Protein AF-A0AAE0CPZ0-F1 (afdb_monomer_lite)

Sequence (158 aa):
MQSDDDIDTLRTLYGIPDDVKLRGAKEHERVDWEIPGWTCFYEYNFHQGFRFPVPLLTRRLLVLYQIAHGQLIPNSWRILISLTVLREKYGINFGLGSLLHNYYLKENVSEKGQFSPILRFNVTQLTTNLTTNDQRWKNTFFFAKGFLIDGPFGNEKY

Structure (mmCIF, N/CA/C/O backbone):
data_AF-A0AAE0CPZ0-F1
#
_entry.id   AF-A0AAE0CPZ0-F1
#
loop_
_atom_site.group_PDB
_atom_site.id
_atom_site.type_symbol
_atom_site.label_atom_id
_atom_site.label_alt_id
_atom_site.label_comp_id
_atom_site.label_asym_id
_atom_site.label_entity_id
_atom_site.label_seq_id
_atom_site.pdbx_PDB_ins_code
_atom_site.Cartn_x
_atom_site.Cartn_y
_atom_site.Cartn_z
_atom_site.occupancy
_atom_site.B_iso_or_equiv
_atom_site.auth_seq_id
_atom_site.auth_comp_id
_atom_site.auth_asym_id
_atom_site.auth_atom_id
_atom_site.pdbx_PDB_model_num
ATOM 1 N N . MET A 1 1 ? 19.611 -2.093 -10.312 1.00 56.09 1 MET A N 1
ATOM 2 C CA . MET A 1 1 ? 18.511 -2.003 -11.293 1.00 56.09 1 MET A CA 1
ATOM 3 C C . MET A 1 1 ? 17.944 -3.404 -11.436 1.00 56.09 1 MET A C 1
ATOM 5 O O . MET A 1 1 ? 18.756 -4.313 -11.543 1.00 56.09 1 MET A O 1
ATOM 9 N N . GLN A 1 2 ? 16.625 -3.591 -11.338 1.00 66.94 2 GLN A N 1
ATOM 10 C CA . GLN A 1 2 ? 16.016 -4.904 -11.600 1.00 66.94 2 GLN A CA 1
ATOM 11 C C . GLN A 1 2 ? 16.093 -5.201 -13.098 1.00 66.94 2 GLN A C 1
ATOM 13 O O . GLN A 1 2 ? 15.793 -4.321 -13.906 1.00 66.94 2 GLN A O 1
ATOM 18 N N . SER A 1 3 ? 16.537 -6.403 -13.440 1.00 71.81 3 SER A N 1
ATOM 19 C CA . SER A 1 3 ? 16.532 -6.948 -14.796 1.00 71.81 3 SER A CA 1
ATOM 20 C C . SER A 1 3 ? 15.124 -7.396 -15.210 1.00 71.81 3 SER A C 1
ATOM 22 O O . SER A 1 3 ? 14.229 -7.499 -14.370 1.00 71.81 3 SER A O 1
ATOM 24 N N . ASP A 1 4 ? 14.916 -7.666 -16.499 1.00 70.44 4 ASP A N 1
ATOM 25 C CA . ASP A 1 4 ? 13.638 -8.206 -16.984 1.00 70.44 4 ASP A CA 1
ATOM 26 C C . ASP A 1 4 ? 13.355 -9.601 -16.388 1.00 70.44 4 ASP A C 1
ATOM 28 O O . ASP A 1 4 ? 12.233 -9.865 -15.956 1.00 70.44 4 ASP A O 1
ATOM 32 N N . ASP A 1 5 ? 14.393 -10.430 -16.220 1.00 72.81 5 ASP A N 1
ATOM 33 C CA . ASP A 1 5 ? 14.309 -11.733 -15.539 1.00 72.81 5 ASP A CA 1
ATOM 34 C C . ASP A 1 5 ? 13.843 -11.595 -14.075 1.00 72.81 5 ASP A C 1
ATOM 36 O O . ASP A 1 5 ? 13.078 -12.424 -13.564 1.00 72.81 5 ASP A O 1
ATOM 40 N N . ASP A 1 6 ? 14.251 -10.516 -13.392 1.00 86.50 6 ASP A N 1
ATOM 41 C CA . ASP A 1 6 ? 13.786 -10.232 -12.031 1.00 86.50 6 ASP A CA 1
ATOM 42 C C . ASP A 1 6 ? 12.277 -9.947 -12.021 1.00 86.50 6 ASP A C 1
ATOM 44 O O . ASP A 1 6 ? 11.570 -10.400 -11.121 1.00 86.50 6 ASP A O 1
ATOM 48 N N . ILE A 1 7 ? 11.756 -9.235 -13.025 1.00 90.44 7 ILE A N 1
ATOM 49 C CA . ILE A 1 7 ? 10.336 -8.865 -13.109 1.00 90.44 7 ILE A CA 1
ATOM 50 C C . ILE A 1 7 ? 9.438 -10.073 -13.380 1.00 90.44 7 ILE A C 1
ATOM 52 O O . ILE A 1 7 ? 8.393 -10.209 -12.733 1.00 90.44 7 ILE A O 1
ATOM 56 N N . ASP A 1 8 ? 9.845 -10.976 -14.269 1.00 89.88 8 ASP A N 1
ATOM 57 C CA . ASP A 1 8 ? 9.105 -12.218 -14.522 1.00 89.88 8 ASP A CA 1
ATOM 58 C C . ASP A 1 8 ? 9.107 -13.139 -13.293 1.00 89.88 8 ASP A C 1
ATOM 60 O O . ASP A 1 8 ? 8.098 -13.781 -12.962 1.00 89.88 8 ASP A O 1
ATOM 64 N N . THR A 1 9 ? 10.206 -13.122 -12.535 1.00 93.00 9 THR A N 1
ATOM 65 C CA . THR A 1 9 ? 10.288 -13.796 -11.238 1.00 93.00 9 THR A CA 1
ATOM 66 C C . THR A 1 9 ? 9.298 -13.195 -10.235 1.00 93.00 9 THR A C 1
ATOM 68 O O . THR A 1 9 ? 8.548 -13.947 -9.607 1.00 93.00 9 THR A O 1
ATOM 71 N N . LEU A 1 10 ? 9.219 -11.860 -10.112 1.00 93.12 10 LEU A N 1
ATOM 72 C CA . LEU A 1 10 ? 8.242 -11.194 -9.233 1.00 93.12 10 LEU A CA 1
ATOM 73 C C . LEU A 1 10 ? 6.803 -11.563 -9.602 1.00 93.12 10 LEU A C 1
ATOM 75 O O . LEU A 1 10 ? 5.983 -11.840 -8.720 1.00 93.12 10 LEU A O 1
ATOM 79 N N . ARG A 1 11 ? 6.492 -11.572 -10.904 1.00 94.69 11 ARG A N 1
ATOM 80 C CA . ARG A 1 11 ? 5.167 -11.942 -11.407 1.00 94.69 11 ARG A CA 1
ATOM 81 C C . ARG A 1 11 ? 4.777 -13.333 -10.934 1.00 94.69 11 ARG A C 1
ATOM 83 O O . ARG A 1 11 ? 3.700 -13.497 -10.362 1.00 94.69 11 ARG A O 1
ATOM 90 N N . THR A 1 12 ? 5.658 -14.303 -11.151 1.00 95.38 12 THR A N 1
ATOM 91 C CA . THR A 1 12 ? 5.419 -15.703 -10.794 1.00 95.38 12 THR A CA 1
ATOM 92 C C . THR A 1 12 ? 5.300 -15.870 -9.281 1.00 95.38 12 THR A C 1
ATOM 94 O O . THR A 1 12 ? 4.344 -16.475 -8.798 1.00 95.38 12 THR A O 1
ATOM 97 N N . LEU A 1 13 ? 6.224 -15.277 -8.519 1.00 95.81 13 LEU A N 1
ATOM 98 C CA . LEU A 1 13 ? 6.285 -15.400 -7.063 1.00 95.81 13 LEU A CA 1
ATOM 99 C C . LEU A 1 13 ? 5.027 -14.861 -6.368 1.00 95.81 13 LEU A C 1
ATOM 101 O O . LEU A 1 13 ? 4.558 -15.438 -5.384 1.00 95.81 13 LEU A O 1
ATOM 105 N N . TYR A 1 14 ? 4.465 -13.763 -6.875 1.00 96.00 14 TYR A N 1
ATOM 106 C CA . TYR A 1 14 ? 3.301 -13.118 -6.269 1.00 96.00 14 TYR A CA 1
ATOM 107 C C . TYR A 1 14 ? 1.989 -13.356 -7.011 1.00 96.00 14 TYR A C 1
ATOM 109 O O . TYR A 1 14 ? 0.965 -12.830 -6.579 1.00 96.00 14 TYR A O 1
ATOM 117 N N . GLY A 1 15 ? 1.987 -14.149 -8.084 1.00 95.62 15 GLY A N 1
ATOM 118 C CA . GLY A 1 15 ? 0.792 -14.406 -8.887 1.00 95.62 15 GLY A CA 1
ATOM 119 C C . GLY A 1 15 ? 0.203 -13.127 -9.483 1.00 95.62 15 GLY A C 1
ATOM 120 O O . GLY A 1 15 ? -1.003 -12.904 -9.396 1.00 95.62 15 GLY A O 1
ATOM 121 N N . ILE A 1 16 ? 1.053 -12.246 -10.021 1.00 95.81 16 ILE A N 1
ATOM 122 C CA . ILE A 1 16 ? 0.596 -10.996 -10.638 1.00 95.81 16 ILE A CA 1
ATOM 123 C C . ILE A 1 16 ? -0.089 -11.321 -11.981 1.00 95.81 16 ILE A C 1
ATOM 125 O O . ILE A 1 16 ? 0.547 -11.936 -12.838 1.00 95.81 16 ILE A O 1
ATOM 129 N N . PRO A 1 17 ? -1.348 -10.894 -12.202 1.00 94.81 17 PRO A N 1
ATOM 130 C CA . PRO A 1 17 ? -2.075 -11.159 -13.447 1.00 94.81 17 PRO A CA 1
ATOM 131 C C . PRO A 1 17 ? -1.402 -10.577 -14.697 1.00 94.81 17 PRO A C 1
ATOM 133 O O . PRO A 1 17 ? -0.859 -9.471 -14.649 1.00 94.81 17 PRO A O 1
ATOM 136 N N . ASP A 1 18 ? -1.446 -11.295 -15.823 1.00 93.50 18 ASP A N 1
ATOM 137 C CA . ASP A 1 18 ? -0.759 -10.931 -17.081 1.00 93.50 18 ASP A CA 1
ATOM 138 C C . ASP A 1 18 ? -1.207 -9.590 -17.679 1.00 93.50 18 ASP A C 1
ATOM 140 O O . ASP A 1 18 ? -0.437 -8.918 -18.366 1.00 93.50 18 ASP A O 1
ATOM 144 N N . ASP A 1 19 ? -2.431 -9.157 -17.379 1.00 93.06 19 ASP A N 1
ATOM 145 C CA . ASP A 1 19 ? -2.970 -7.861 -17.793 1.00 93.06 19 ASP A CA 1
ATOM 146 C C . ASP A 1 19 ? -2.372 -6.673 -17.012 1.00 93.06 19 ASP A C 1
ATOM 148 O O . ASP A 1 19 ? -2.470 -5.522 -17.453 1.00 93.06 19 ASP A O 1
ATOM 152 N N . VAL A 1 20 ? -1.700 -6.933 -15.885 1.00 94.62 20 VAL A N 1
ATOM 153 C CA . VAL A 1 20 ? -0.908 -5.943 -15.152 1.00 94.62 20 VAL A CA 1
ATOM 154 C C . VAL A 1 20 ? 0.477 -5.848 -15.774 1.00 94.62 20 VAL A C 1
ATOM 156 O O . VAL A 1 20 ? 1.270 -6.782 -15.704 1.00 94.62 20 VAL A O 1
ATOM 159 N N . LYS A 1 21 ? 0.818 -4.692 -16.340 1.00 94.38 21 LYS A N 1
ATOM 160 C CA . LYS A 1 21 ? 2.158 -4.428 -16.880 1.00 94.38 21 LYS A CA 1
ATOM 161 C C . LYS A 1 21 ? 3.123 -4.128 -15.743 1.00 94.38 21 LYS A C 1
ATOM 163 O O . LYS A 1 21 ? 2.785 -3.338 -14.865 1.00 94.38 21 LYS A O 1
ATOM 168 N N . LEU A 1 22 ? 4.321 -4.704 -15.796 1.00 94.19 22 LEU A N 1
ATOM 169 C CA . LEU A 1 22 ? 5.378 -4.524 -14.802 1.00 94.19 22 LEU A CA 1
ATOM 170 C C . LEU A 1 22 ? 6.648 -3.985 -15.458 1.00 94.19 22 LEU A C 1
ATOM 172 O O . LEU A 1 22 ? 6.895 -4.244 -16.634 1.00 94.19 22 LEU A O 1
ATOM 176 N N . ARG A 1 23 ? 7.450 -3.248 -14.691 1.00 92.06 23 ARG A N 1
ATOM 177 C CA . ARG A 1 23 ? 8.833 -2.917 -15.050 1.00 92.06 23 ARG A CA 1
ATOM 178 C C . ARG A 1 23 ? 9.676 -2.638 -13.812 1.00 92.06 23 ARG A C 1
ATOM 180 O O . ARG A 1 23 ? 9.164 -2.144 -12.802 1.00 92.06 23 ARG A O 1
ATOM 187 N N . GLY A 1 24 ? 10.980 -2.861 -13.937 1.00 90.56 24 GLY A N 1
ATOM 188 C CA . GLY A 1 24 ? 11.957 -2.461 -12.932 1.00 90.56 24 GLY A CA 1
ATOM 189 C C . GLY A 1 24 ? 12.069 -0.943 -12.792 1.00 90.56 24 GLY A C 1
ATOM 190 O O . GLY A 1 24 ? 11.755 -0.168 -13.707 1.00 90.56 24 GLY A O 1
ATOM 191 N N . ALA A 1 25 ? 12.531 -0.522 -11.618 1.00 87.31 25 ALA A N 1
ATOM 192 C CA . ALA A 1 25 ? 12.919 0.856 -11.369 1.00 87.31 25 ALA A CA 1
ATOM 193 C C . ALA A 1 25 ? 14.247 1.201 -12.050 1.00 87.31 25 ALA A C 1
ATOM 195 O O . ALA A 1 25 ? 15.208 0.426 -12.000 1.00 87.31 25 ALA A O 1
ATOM 196 N N . LYS A 1 26 ? 14.311 2.396 -12.639 1.00 86.94 26 LYS A N 1
ATOM 197 C CA . LYS A 1 26 ? 15.552 2.991 -13.149 1.00 86.94 26 LYS A CA 1
ATOM 198 C C . LYS A 1 26 ? 16.340 3.627 -12.003 1.00 86.94 26 LYS A C 1
ATOM 200 O O . LYS A 1 26 ? 15.774 3.988 -10.979 1.00 86.94 26 LYS A O 1
ATOM 205 N N . GLU A 1 27 ? 17.644 3.815 -12.200 1.00 80.81 27 GLU A N 1
ATOM 206 C CA . GLU A 1 27 ? 18.595 4.243 -11.157 1.00 80.81 27 GLU A CA 1
ATOM 207 C C . GLU A 1 27 ? 18.205 5.527 -10.395 1.00 80.81 27 GLU A C 1
ATOM 209 O O . GLU A 1 27 ? 18.497 5.650 -9.210 1.00 80.81 27 GLU A O 1
ATOM 214 N N . HIS A 1 28 ? 17.515 6.467 -11.043 1.00 83.69 28 HIS A N 1
ATOM 215 C CA . HIS A 1 28 ? 17.124 7.757 -10.459 1.00 83.69 28 HIS A CA 1
ATOM 216 C C . HIS A 1 28 ? 15.648 7.831 -10.035 1.00 83.69 28 HIS A C 1
ATOM 218 O O . HIS A 1 28 ? 15.230 8.840 -9.466 1.00 83.69 28 HIS A O 1
ATOM 224 N N . GLU A 1 29 ? 14.848 6.806 -10.334 1.00 88.19 29 GLU A N 1
ATOM 225 C CA . GLU A 1 29 ? 13.424 6.796 -9.999 1.00 88.19 29 GLU A CA 1
ATOM 226 C C . GLU A 1 29 ? 13.230 6.531 -8.502 1.00 88.19 29 GLU A C 1
ATOM 228 O O . GLU A 1 29 ? 13.978 5.775 -7.880 1.00 88.19 29 GLU A O 1
ATOM 233 N N . ARG A 1 30 ? 12.206 7.155 -7.913 1.00 81.81 30 ARG A N 1
ATOM 234 C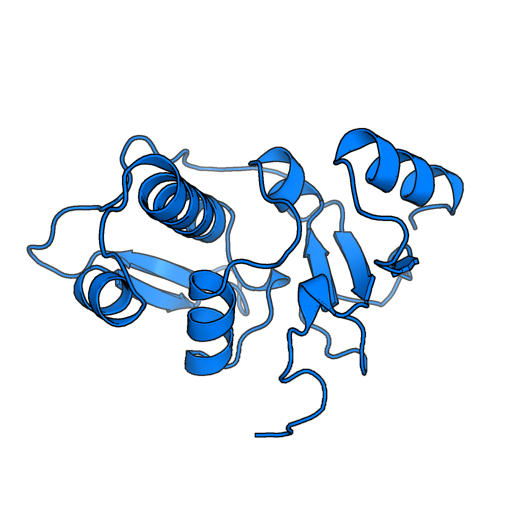 CA . ARG A 1 30 ? 11.858 7.002 -6.496 1.00 81.81 30 ARG A CA 1
ATOM 235 C C . ARG A 1 30 ? 10.451 6.450 -6.334 1.00 81.81 30 ARG A C 1
ATOM 237 O O . ARG A 1 30 ? 9.633 6.525 -7.246 1.00 81.81 30 ARG A O 1
ATOM 244 N N . VAL A 1 31 ? 10.165 5.900 -5.156 1.00 82.19 31 VAL A N 1
ATOM 245 C CA . VAL A 1 31 ? 8.870 5.265 -4.875 1.00 82.19 31 VAL A CA 1
ATOM 246 C C . VAL A 1 31 ? 7.703 6.259 -4.814 1.00 82.19 31 VAL A C 1
ATOM 248 O O . VAL A 1 31 ? 6.550 5.884 -5.006 1.00 82.19 31 VAL A O 1
ATOM 251 N N . ASP A 1 32 ? 8.003 7.511 -4.484 1.00 79.69 32 ASP A N 1
ATOM 252 C CA . ASP A 1 32 ? 7.057 8.608 -4.301 1.00 79.69 32 ASP A CA 1
ATOM 253 C C . ASP A 1 32 ? 6.941 9.490 -5.551 1.00 79.69 32 ASP A C 1
ATOM 255 O O . ASP A 1 32 ? 6.192 10.463 -5.551 1.00 79.69 32 ASP A O 1
ATOM 259 N N . TRP A 1 33 ? 7.663 9.155 -6.625 1.00 83.44 33 TRP A N 1
ATOM 260 C CA . TRP A 1 33 ? 7.555 9.867 -7.889 1.00 83.44 33 TRP A CA 1
ATOM 261 C C . TRP A 1 33 ? 6.267 9.522 -8.621 1.00 83.44 33 TRP A C 1
ATOM 263 O O . TRP A 1 33 ? 5.951 8.357 -8.870 1.00 83.44 33 TRP A O 1
ATOM 273 N N . GLU A 1 34 ? 5.572 10.570 -9.045 1.00 81.38 34 GLU A N 1
ATOM 274 C CA . GLU A 1 34 ? 4.472 10.457 -9.984 1.00 81.38 34 GLU A CA 1
ATOM 275 C C . GLU A 1 34 ? 5.032 10.184 -11.382 1.00 81.38 34 GLU A C 1
ATOM 277 O O . GLU A 1 34 ? 5.660 11.037 -12.011 1.00 81.38 34 GLU A O 1
ATOM 282 N N . ILE A 1 35 ? 4.805 8.970 -11.875 1.00 86.38 35 ILE A N 1
ATOM 283 C CA . ILE A 1 35 ? 5.081 8.614 -13.262 1.00 86.38 35 ILE A CA 1
ATOM 284 C C . ILE A 1 35 ? 3.729 8.402 -13.941 1.00 86.38 35 ILE A C 1
ATOM 286 O O . ILE A 1 35 ? 3.000 7.494 -13.541 1.00 86.38 35 ILE A O 1
ATOM 290 N N . PRO A 1 36 ? 3.372 9.190 -14.971 1.00 84.12 36 PRO A N 1
ATOM 291 C CA . PRO A 1 36 ? 2.055 9.107 -15.592 1.00 84.12 36 PRO A CA 1
ATOM 292 C C . PRO A 1 36 ? 1.664 7.678 -15.993 1.00 84.12 36 PRO A C 1
ATOM 294 O O . PRO A 1 36 ? 2.306 7.032 -16.827 1.00 84.12 36 PRO A O 1
ATOM 297 N N . GLY A 1 37 ? 0.587 7.186 -15.376 1.00 86.44 37 GLY A N 1
ATOM 298 C CA . GLY A 1 37 ? 0.038 5.851 -15.602 1.00 86.44 37 GLY A CA 1
ATOM 299 C C . GLY A 1 37 ? 0.869 4.695 -15.044 1.00 86.44 37 GLY A C 1
ATOM 300 O O . GLY A 1 37 ? 0.599 3.560 -15.418 1.00 86.44 37 GLY A O 1
ATOM 301 N N . TRP A 1 38 ? 1.875 4.947 -14.207 1.00 90.94 38 TRP A N 1
ATOM 302 C CA . TRP A 1 38 ? 2.641 3.919 -13.509 1.00 90.94 38 TRP A CA 1
ATOM 303 C C . TRP A 1 38 ? 2.587 4.168 -12.008 1.00 90.94 38 TRP A C 1
ATOM 305 O O . TRP A 1 38 ? 2.967 5.230 -11.526 1.00 90.94 38 TRP A O 1
ATOM 315 N N . THR A 1 39 ? 2.181 3.150 -11.260 1.00 91.38 39 THR A N 1
ATOM 316 C CA . THR A 1 39 ? 2.196 3.188 -9.801 1.00 91.38 39 THR A CA 1
ATOM 317 C C . THR A 1 39 ? 3.384 2.393 -9.284 1.00 91.38 39 THR A C 1
ATOM 319 O O . THR A 1 39 ? 3.620 1.265 -9.719 1.00 91.38 39 THR A O 1
ATOM 322 N N . CYS A 1 40 ? 4.126 2.970 -8.344 1.00 92.00 40 CYS A N 1
ATOM 323 C CA . CYS A 1 40 ? 5.255 2.305 -7.713 1.00 92.00 40 CYS A CA 1
ATOM 324 C C . CYS A 1 40 ? 4.827 1.498 -6.482 1.00 92.00 40 CYS A C 1
ATOM 326 O O . CYS A 1 40 ? 4.050 1.978 -5.651 1.00 92.00 40 CYS A O 1
ATOM 328 N N . PHE A 1 41 ? 5.372 0.290 -6.340 1.00 92.88 41 PHE A N 1
ATOM 329 C CA . PHE A 1 41 ? 5.156 -0.575 -5.187 1.00 92.88 41 PHE A CA 1
ATOM 330 C C . PHE A 1 41 ? 6.483 -1.111 -4.663 1.00 92.88 41 PHE A C 1
ATOM 332 O O . PHE A 1 41 ? 7.330 -1.563 -5.432 1.00 92.88 41 PHE A O 1
ATOM 339 N N . TYR A 1 42 ? 6.630 -1.139 -3.339 1.00 93.50 42 TYR A N 1
ATOM 340 C CA . TYR A 1 42 ? 7.668 -1.952 -2.721 1.00 93.50 42 TYR A CA 1
ATOM 341 C C . TYR A 1 42 ? 7.325 -3.428 -2.876 1.00 93.50 42 TYR A C 1
ATOM 343 O O . TYR A 1 42 ? 6.198 -3.845 -2.594 1.00 93.50 42 TYR A O 1
ATOM 351 N N . GLU A 1 43 ? 8.323 -4.229 -3.240 1.00 94.19 43 GLU A N 1
ATOM 352 C CA . GLU A 1 43 ? 8.195 -5.688 -3.278 1.00 94.19 43 GLU A CA 1
ATOM 353 C C . GLU A 1 43 ? 7.774 -6.238 -1.905 1.00 94.19 43 GLU A C 1
ATOM 355 O O . GLU A 1 43 ? 6.966 -7.159 -1.799 1.00 94.19 43 GLU A O 1
ATOM 360 N N . TYR A 1 44 ? 8.247 -5.590 -0.836 1.00 93.69 44 TYR A N 1
ATOM 361 C CA . TYR A 1 44 ? 7.927 -5.943 0.542 1.00 93.69 44 TYR A CA 1
ATOM 362 C C . TYR A 1 44 ? 6.420 -5.994 0.828 1.00 93.69 44 TYR A C 1
ATOM 364 O O . TYR A 1 44 ? 5.972 -6.851 1.585 1.00 93.69 44 TYR A O 1
ATOM 372 N N . ASN A 1 45 ? 5.611 -5.155 0.178 1.00 93.19 45 ASN A N 1
ATOM 373 C CA . ASN A 1 45 ? 4.159 -5.183 0.362 1.00 93.19 45 ASN A CA 1
ATOM 374 C C . ASN A 1 45 ? 3.576 -6.542 -0.070 1.00 93.19 45 ASN A C 1
ATOM 376 O O . ASN A 1 45 ? 2.680 -7.080 0.583 1.00 93.19 45 ASN A O 1
ATOM 380 N N . PHE A 1 46 ? 4.113 -7.136 -1.139 1.00 94.19 46 PHE A N 1
ATOM 381 C CA . PHE A 1 46 ? 3.697 -8.446 -1.636 1.00 94.19 46 PHE A CA 1
ATOM 382 C C . PHE A 1 46 ? 4.198 -9.581 -0.740 1.00 94.19 46 PHE A C 1
ATOM 384 O O . PHE A 1 46 ? 3.445 -10.527 -0.490 1.00 94.19 46 PHE A O 1
ATOM 391 N N . HIS A 1 47 ? 5.398 -9.458 -0.163 1.00 92.00 47 HIS A N 1
ATOM 392 C CA . HIS A 1 47 ? 5.856 -10.353 0.913 1.00 92.00 47 HIS A CA 1
ATOM 393 C C . HIS A 1 47 ? 4.901 -10.346 2.114 1.00 92.00 47 HIS A C 1
ATOM 395 O O . HIS A 1 47 ? 4.653 -11.385 2.718 1.00 92.00 47 HIS A O 1
ATOM 401 N N . GLN A 1 48 ? 4.299 -9.196 2.430 1.00 90.00 48 GLN A N 1
ATOM 402 C CA . GLN A 1 48 ? 3.293 -9.065 3.493 1.00 90.00 48 GLN A CA 1
ATOM 403 C C . GLN A 1 48 ? 1.901 -9.601 3.115 1.00 90.00 48 GLN A C 1
ATOM 405 O O . GLN A 1 48 ? 0.978 -9.533 3.927 1.00 90.00 48 GLN A O 1
ATOM 410 N N . GLY A 1 49 ? 1.732 -10.128 1.900 1.00 91.69 49 GLY A N 1
ATOM 411 C CA . GLY A 1 49 ? 0.476 -10.708 1.428 1.00 91.69 49 GLY A CA 1
ATOM 412 C C . GLY A 1 49 ? -0.394 -9.769 0.593 1.00 91.69 49 GLY A C 1
ATOM 413 O O . GLY A 1 49 ? -1.507 -10.150 0.240 1.00 91.69 49 GLY A O 1
ATOM 414 N N . PHE A 1 50 ? 0.081 -8.571 0.228 1.00 94.06 50 PHE A N 1
ATOM 415 C CA . PHE A 1 50 ? -0.622 -7.741 -0.754 1.00 94.06 50 PHE A CA 1
ATOM 416 C C . PHE A 1 50 ? -0.705 -8.469 -2.098 1.00 94.06 50 PHE A C 1
ATOM 418 O O . PHE A 1 50 ? 0.291 -9.011 -2.580 1.00 94.06 50 PHE A O 1
ATOM 425 N N . ARG A 1 51 ? -1.877 -8.453 -2.727 1.00 93.81 51 ARG A N 1
ATOM 426 C CA . ARG A 1 51 ? -2.108 -8.964 -4.080 1.00 93.81 51 ARG A CA 1
ATOM 427 C C . ARG A 1 51 ? -3.011 -7.989 -4.824 1.00 93.81 51 ARG A C 1
ATOM 429 O O . ARG A 1 51 ? -3.771 -7.256 -4.195 1.00 93.81 51 ARG A O 1
ATOM 436 N N . PHE A 1 52 ? -2.913 -7.969 -6.151 1.00 93.56 52 PHE A N 1
ATOM 437 C CA . PHE A 1 52 ? -3.833 -7.188 -6.974 1.00 93.56 52 PHE A CA 1
ATOM 438 C C . PHE A 1 52 ? -5.228 -7.836 -7.004 1.00 93.56 52 PHE A C 1
ATOM 440 O O . PHE A 1 52 ? -5.313 -9.064 -6.967 1.00 93.56 52 PHE A O 1
ATOM 447 N N . PRO A 1 53 ? -6.313 -7.041 -7.109 1.00 93.25 53 PRO A N 1
ATOM 448 C CA . PRO A 1 53 ? -6.338 -5.580 -7.250 1.00 93.25 53 PRO A CA 1
ATOM 449 C C . PRO A 1 53 ? -5.988 -4.815 -5.968 1.00 93.25 53 PRO A C 1
ATOM 451 O O . PRO A 1 53 ? -6.136 -5.329 -4.866 1.00 93.25 53 PRO A O 1
ATOM 454 N N . VAL A 1 54 ? -5.569 -3.549 -6.105 1.00 92.06 54 VAL A N 1
ATOM 455 C CA . VAL A 1 54 ? -5.370 -2.674 -4.936 1.00 92.06 54 VAL A CA 1
ATOM 456 C C . VAL A 1 54 ? -6.700 -2.558 -4.173 1.00 92.06 54 VAL A C 1
ATOM 458 O O . VAL A 1 54 ? -7.692 -2.115 -4.767 1.00 92.06 54 VAL A O 1
ATOM 461 N N . PRO A 1 55 ? -6.749 -2.896 -2.868 1.00 89.75 55 PRO A N 1
ATOM 462 C CA . PRO A 1 55 ? -7.982 -2.845 -2.100 1.00 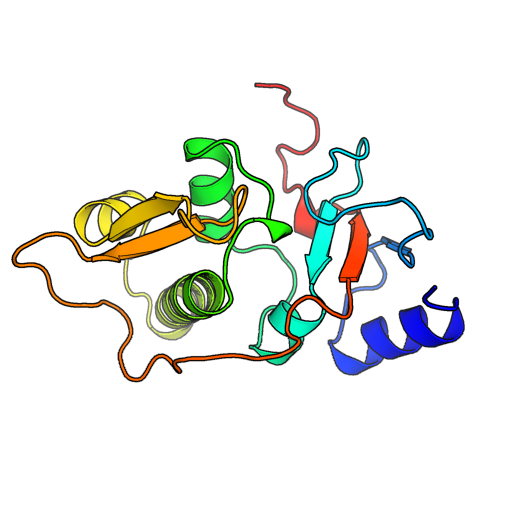89.75 55 PRO A CA 1
ATOM 463 C C . PRO A 1 55 ? -8.633 -1.464 -2.122 1.00 89.75 55 PRO A C 1
ATOM 465 O O . PRO A 1 55 ? -7.969 -0.436 -1.963 1.00 89.75 55 PRO A O 1
ATOM 468 N N . LEU A 1 56 ? -9.963 -1.430 -2.246 1.00 88.12 56 LEU A N 1
ATOM 469 C CA . LEU A 1 56 ? -10.726 -0.177 -2.290 1.00 88.12 56 LEU A CA 1
ATOM 470 C C . LEU A 1 56 ? -10.480 0.701 -1.052 1.00 88.12 56 LEU A C 1
ATOM 472 O O . LEU A 1 56 ? -10.430 1.925 -1.165 1.00 88.12 56 LEU A O 1
ATOM 476 N N . LEU A 1 57 ? -10.319 0.084 0.124 1.00 90.69 57 LEU A N 1
ATOM 477 C CA . LEU A 1 57 ? -10.004 0.796 1.363 1.00 90.69 57 LEU A CA 1
ATOM 478 C C . LEU A 1 57 ? -8.660 1.531 1.259 1.00 90.69 57 LEU A C 1
ATOM 480 O O . LEU A 1 57 ? -8.592 2.714 1.588 1.00 90.69 57 LEU A O 1
ATOM 484 N N . THR A 1 58 ? -7.629 0.852 0.749 1.00 92.44 58 THR A N 1
ATOM 485 C CA . THR A 1 58 ? -6.297 1.421 0.511 1.00 92.44 58 THR A CA 1
ATOM 486 C C . THR A 1 58 ? -6.369 2.590 -0.461 1.00 92.44 58 THR A C 1
ATOM 488 O O . THR A 1 58 ? -5.910 3.676 -0.128 1.00 92.44 58 THR A O 1
ATOM 491 N N . ARG A 1 59 ? -7.021 2.416 -1.620 1.00 91.00 59 ARG A N 1
ATOM 492 C CA . ARG A 1 59 ? -7.164 3.495 -2.614 1.00 91.00 59 ARG A CA 1
ATOM 493 C C . ARG A 1 59 ? -7.818 4.741 -2.026 1.00 91.00 59 ARG A C 1
ATOM 495 O O . ARG A 1 59 ? -7.305 5.841 -2.185 1.00 91.00 59 ARG A O 1
ATOM 502 N N . ARG A 1 60 ? -8.935 4.568 -1.313 1.00 92.19 60 ARG A N 1
ATOM 503 C CA . ARG A 1 60 ? -9.662 5.683 -0.691 1.00 92.19 60 ARG A CA 1
ATOM 504 C C . ARG A 1 60 ? -8.818 6.415 0.350 1.00 92.19 60 ARG A C 1
ATOM 506 O O . ARG A 1 60 ? -8.906 7.634 0.438 1.00 92.19 60 ARG A O 1
ATOM 513 N N . LEU A 1 61 ? -8.012 5.685 1.122 1.00 93.94 61 LEU A N 1
ATOM 514 C CA . LEU A 1 61 ? -7.085 6.290 2.074 1.00 93.94 61 LEU A CA 1
ATOM 515 C C . LEU A 1 61 ? -6.010 7.119 1.356 1.00 93.94 61 LEU A C 1
ATOM 517 O O . LEU A 1 61 ? -5.775 8.259 1.740 1.00 93.94 61 LEU A O 1
ATOM 521 N N . LEU A 1 62 ? -5.385 6.562 0.317 1.00 92.88 62 LEU A N 1
ATOM 522 C CA . LEU A 1 62 ? -4.325 7.234 -0.440 1.00 92.88 62 LEU A CA 1
ATOM 523 C C . LEU A 1 62 ? -4.828 8.514 -1.118 1.00 92.88 62 LEU A C 1
ATOM 525 O O . LEU A 1 62 ? -4.181 9.547 -0.990 1.00 92.88 62 LEU A O 1
ATOM 529 N N . VAL A 1 63 ? -6.009 8.467 -1.749 1.00 92.31 63 VAL A N 1
ATOM 530 C CA . VAL A 1 63 ? -6.668 9.644 -2.347 1.00 92.31 63 VAL A CA 1
ATOM 531 C C . VAL A 1 63 ? -6.969 10.704 -1.291 1.00 92.31 63 VAL A C 1
ATOM 533 O O . VAL A 1 63 ? -6.670 11.875 -1.494 1.00 92.31 63 VAL A O 1
ATOM 536 N N . LEU A 1 64 ? -7.531 10.308 -0.143 1.00 94.00 64 LEU A N 1
ATOM 537 C CA . LEU A 1 64 ? -7.872 11.253 0.922 1.00 94.00 64 LEU A CA 1
ATOM 538 C C . LEU A 1 64 ? -6.645 12.020 1.429 1.00 94.00 64 LEU A C 1
ATOM 540 O O . LEU A 1 64 ? -6.736 13.216 1.692 1.00 94.00 64 LEU A O 1
ATOM 544 N N . TYR A 1 65 ? -5.522 11.323 1.601 1.00 92.62 65 TYR A N 1
ATOM 545 C CA . TYR A 1 65 ? -4.286 11.914 2.109 1.00 92.62 65 TYR A CA 1
ATOM 546 C C . TYR A 1 65 ? -3.374 12.471 1.010 1.00 92.62 65 TYR A C 1
ATOM 548 O O . TYR A 1 65 ? -2.372 13.093 1.346 1.00 92.62 65 TYR A O 1
ATOM 556 N N . GLN A 1 66 ? -3.722 12.280 -0.266 1.00 91.88 66 GLN A N 1
ATOM 557 C CA . GLN A 1 66 ? -2.922 12.666 -1.431 1.00 91.88 66 GLN A CA 1
ATOM 558 C C . GLN A 1 66 ? -1.480 12.144 -1.359 1.00 91.88 66 GLN A C 1
ATOM 560 O O . GLN A 1 66 ? -0.516 12.886 -1.535 1.00 91.88 66 GLN A O 1
ATOM 565 N N . ILE A 1 67 ? -1.338 10.849 -1.064 1.00 92.75 67 ILE A N 1
ATOM 566 C CA . ILE A 1 67 ? -0.039 10.176 -0.938 1.00 92.75 67 ILE A CA 1
ATOM 567 C C . ILE A 1 67 ? 0.070 8.974 -1.876 1.00 92.75 67 ILE A C 1
ATOM 569 O O . ILE A 1 67 ? -0.918 8.314 -2.200 1.00 92.75 67 ILE A O 1
ATOM 573 N N . ALA A 1 68 ? 1.298 8.647 -2.266 1.00 91.44 68 ALA A N 1
ATOM 574 C CA . ALA A 1 68 ? 1.606 7.459 -3.048 1.00 91.44 68 ALA A CA 1
ATOM 575 C C . ALA A 1 68 ? 1.642 6.185 -2.183 1.00 91.44 68 ALA A C 1
ATOM 577 O O . ALA A 1 68 ? 1.901 6.209 -0.980 1.00 91.44 68 ALA A O 1
ATOM 578 N N . HIS A 1 69 ? 1.460 5.030 -2.824 1.00 92.25 69 HIS A N 1
ATOM 579 C CA . HIS A 1 69 ? 1.551 3.709 -2.191 1.00 92.25 69 HIS A CA 1
ATOM 580 C C . HIS A 1 69 ? 2.884 3.497 -1.449 1.00 92.25 69 HIS A C 1
ATOM 582 O O . HIS A 1 69 ? 2.902 2.964 -0.339 1.00 92.25 69 HIS A O 1
ATOM 588 N N . GLY A 1 70 ? 3.992 3.956 -2.040 1.00 91.12 70 GLY A N 1
ATOM 589 C CA . GLY A 1 70 ? 5.334 3.889 -1.456 1.00 91.12 70 GLY A CA 1
ATOM 590 C C . GLY A 1 70 ? 5.563 4.796 -0.247 1.00 91.12 70 GLY A C 1
ATOM 591 O O . GLY A 1 70 ? 6.576 4.672 0.434 1.00 91.12 70 GLY A O 1
ATOM 592 N N . GLN A 1 71 ? 4.632 5.698 0.049 1.00 93.44 71 GLN A N 1
ATOM 593 C CA . GLN A 1 71 ? 4.710 6.560 1.224 1.00 93.44 71 GLN A CA 1
ATOM 594 C C . GLN A 1 71 ? 4.095 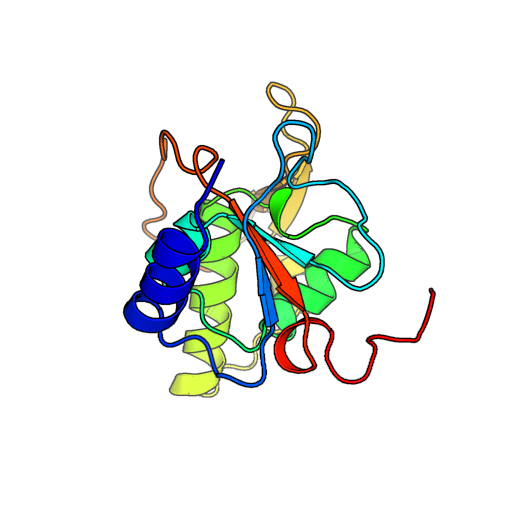5.901 2.466 1.00 93.44 71 GLN A C 1
ATOM 596 O O . GLN A 1 71 ? 4.277 6.391 3.576 1.00 93.44 71 GLN A O 1
ATOM 601 N N . LEU A 1 72 ? 3.393 4.775 2.322 1.00 93.88 72 LEU A N 1
ATOM 602 C CA . LEU A 1 72 ? 2.892 3.997 3.451 1.00 93.88 72 LEU A CA 1
ATOM 603 C C . LEU A 1 72 ? 3.973 3.065 4.008 1.00 93.88 72 LEU A C 1
ATOM 605 O O . LEU A 1 72 ? 4.593 2.304 3.266 1.00 93.88 72 LEU A O 1
ATOM 609 N N . ILE A 1 73 ? 4.143 3.070 5.332 1.00 92.31 73 ILE A N 1
ATOM 610 C CA . ILE A 1 73 ? 5.047 2.137 6.017 1.00 92.31 73 ILE A CA 1
ATOM 611 C C . ILE A 1 73 ? 4.480 0.700 6.060 1.00 92.31 73 ILE A C 1
ATOM 613 O O . ILE A 1 73 ? 3.263 0.512 5.954 1.00 92.31 73 ILE A O 1
ATOM 617 N N . PRO A 1 74 ? 5.313 -0.325 6.320 1.00 92.25 74 PRO A N 1
ATOM 618 C CA . PRO A 1 74 ? 4.885 -1.722 6.416 1.00 92.25 74 PRO A CA 1
ATOM 619 C C . PRO A 1 74 ? 3.669 -1.989 7.313 1.00 92.25 74 PRO A C 1
ATOM 621 O O . PRO A 1 74 ? 2.798 -2.786 6.963 1.00 92.25 74 PRO A O 1
ATOM 624 N N . ASN A 1 75 ? 3.563 -1.320 8.464 1.00 90.94 75 ASN A N 1
ATOM 625 C CA . ASN A 1 75 ? 2.421 -1.513 9.363 1.00 90.94 75 ASN A CA 1
ATOM 626 C C . ASN A 1 75 ? 1.113 -0.944 8.808 1.00 90.94 75 ASN A C 1
ATOM 628 O O . ASN A 1 75 ? 0.052 -1.508 9.073 1.00 90.94 75 ASN A O 1
ATOM 632 N N . SER A 1 76 ? 1.177 0.107 7.988 1.00 92.31 76 SER A N 1
ATOM 633 C CA . SER A 1 76 ? 0.015 0.617 7.258 1.00 92.31 76 SER A CA 1
ATOM 634 C C . SER A 1 76 ? -0.557 -0.464 6.345 1.00 92.31 76 SER A C 1
ATOM 636 O O . SER A 1 76 ? -1.759 -0.720 6.360 1.00 92.31 76 SER A O 1
ATOM 638 N N . TRP A 1 77 ? 0.316 -1.150 5.605 1.00 93.00 77 TRP A N 1
ATOM 639 C CA . TRP A 1 77 ? -0.070 -2.238 4.713 1.00 93.00 77 TRP A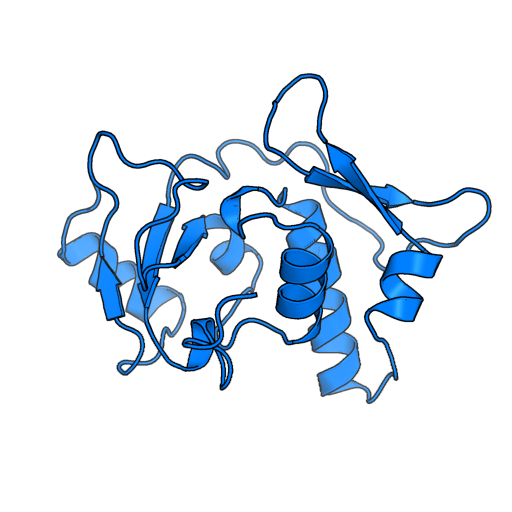 CA 1
ATOM 640 C C . TRP A 1 77 ? -0.663 -3.423 5.463 1.00 93.00 77 TRP A C 1
ATOM 642 O O . TRP A 1 77 ? -1.731 -3.892 5.081 1.00 93.00 77 TRP A O 1
ATOM 652 N N . ARG A 1 78 ? -0.055 -3.852 6.576 1.00 91.81 78 ARG A N 1
ATOM 653 C CA . ARG A 1 78 ? -0.611 -4.934 7.410 1.00 91.81 78 ARG A CA 1
ATOM 654 C C . ARG A 1 78 ? -2.029 -4.633 7.880 1.00 91.81 78 ARG A C 1
ATOM 656 O O . ARG A 1 78 ? -2.889 -5.502 7.766 1.00 91.81 78 ARG A O 1
ATOM 663 N N . ILE A 1 79 ? -2.286 -3.417 8.366 1.00 92.06 79 ILE A N 1
ATOM 664 C CA . ILE A 1 79 ? -3.628 -2.994 8.792 1.00 92.06 79 ILE A CA 1
ATOM 665 C C . ILE A 1 79 ? -4.598 -3.047 7.605 1.00 92.06 79 ILE A C 1
ATOM 667 O O . ILE A 1 79 ? -5.649 -3.677 7.690 1.00 92.06 79 ILE A O 1
ATOM 671 N N . LEU A 1 80 ? -4.237 -2.435 6.475 1.00 93.44 80 LEU A N 1
ATOM 672 C CA . LEU A 1 80 ? -5.101 -2.357 5.295 1.00 93.44 80 LEU A CA 1
ATOM 673 C C . LEU A 1 80 ? -5.418 -3.731 4.688 1.00 93.44 80 LEU A C 1
ATOM 675 O O . LEU A 1 80 ? -6.576 -4.004 4.363 1.00 93.44 80 LEU A O 1
ATOM 679 N N . ILE A 1 81 ? -4.414 -4.603 4.569 1.00 92.19 81 ILE A N 1
ATOM 680 C CA . ILE A 1 81 ? -4.570 -5.979 4.081 1.00 92.19 81 ILE A CA 1
ATOM 681 C C . ILE A 1 81 ? -5.448 -6.769 5.052 1.00 92.19 81 ILE A C 1
ATOM 683 O O . ILE A 1 81 ? -6.432 -7.368 4.626 1.00 92.19 81 ILE A O 1
ATOM 687 N N . SER A 1 82 ? -5.160 -6.711 6.357 1.00 91.50 82 SER A N 1
ATOM 688 C CA . SER A 1 82 ? -5.930 -7.440 7.375 1.00 91.50 82 SER A CA 1
ATOM 689 C C . SER A 1 82 ? -7.404 -7.047 7.354 1.00 91.50 82 SER A C 1
ATOM 691 O O . SER A 1 82 ? -8.275 -7.911 7.339 1.00 91.50 82 SER A O 1
ATOM 693 N N . LEU A 1 83 ? -7.699 -5.748 7.294 1.00 91.56 83 LEU A N 1
ATOM 694 C CA . LEU A 1 83 ? -9.072 -5.244 7.237 1.00 91.56 83 LEU A CA 1
ATOM 695 C C . LEU A 1 83 ? -9.793 -5.652 5.952 1.00 91.56 83 LEU A C 1
ATOM 697 O O . LEU A 1 83 ? -10.977 -5.983 5.995 1.00 91.56 83 LEU A O 1
ATOM 701 N N . THR A 1 84 ? -9.083 -5.657 4.824 1.00 90.25 84 THR A N 1
ATOM 702 C CA . THR A 1 84 ? -9.629 -6.113 3.539 1.00 90.25 84 THR A CA 1
ATOM 703 C C . THR A 1 84 ? -9.989 -7.596 3.607 1.00 90.25 84 THR A C 1
ATOM 705 O O . THR A 1 84 ? -11.134 -7.955 3.343 1.00 90.25 84 THR A O 1
ATOM 708 N N . VAL A 1 85 ? -9.066 -8.442 4.074 1.00 90.06 85 VAL A N 1
ATOM 709 C CA . VAL A 1 85 ? -9.289 -9.888 4.219 1.00 90.06 85 VAL A CA 1
ATOM 710 C C . VAL A 1 85 ? -10.414 -10.186 5.210 1.00 90.06 85 VAL A C 1
ATOM 712 O O . VAL A 1 85 ? -11.253 -11.043 4.944 1.00 90.06 85 VAL A O 1
ATOM 715 N N . LEU A 1 86 ? -10.475 -9.481 6.344 1.00 90.38 86 LEU A N 1
ATOM 716 C CA . LEU A 1 86 ? -11.548 -9.658 7.327 1.00 90.38 86 LEU A CA 1
ATOM 717 C C . LEU A 1 86 ? -12.922 -9.325 6.737 1.00 90.38 86 LEU A C 1
ATOM 719 O O . LEU A 1 86 ? -13.890 -10.052 6.968 1.00 90.38 86 LEU A O 1
ATOM 723 N N . ARG A 1 87 ? -13.002 -8.248 5.951 1.00 89.38 87 ARG A N 1
ATOM 724 C CA . ARG A 1 87 ? -14.226 -7.857 5.254 1.00 89.38 87 ARG A CA 1
ATOM 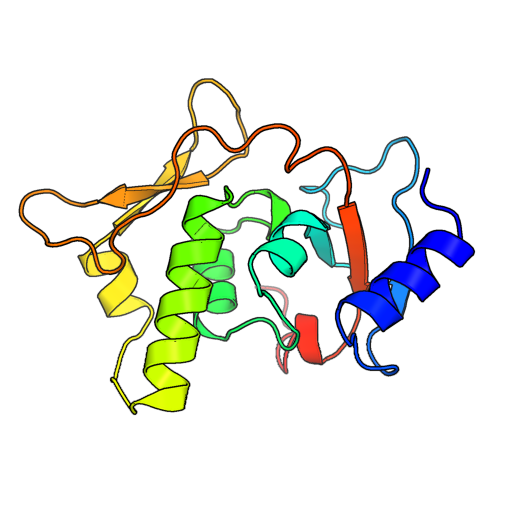725 C C . ARG A 1 87 ? -14.644 -8.897 4.219 1.00 89.38 87 ARG A C 1
ATOM 727 O O . ARG A 1 87 ? -15.810 -9.274 4.194 1.00 89.38 87 ARG A O 1
ATOM 734 N N . GLU A 1 88 ? -13.718 -9.354 3.383 1.00 88.31 88 GLU A N 1
ATOM 735 C CA . GLU A 1 88 ? -14.008 -10.302 2.300 1.00 88.31 88 GLU A CA 1
ATOM 736 C C . GLU A 1 88 ? -14.360 -11.694 2.825 1.00 88.31 88 GLU A C 1
ATOM 738 O O . GLU A 1 88 ? -15.305 -12.317 2.349 1.00 88.31 88 GLU A O 1
ATOM 743 N N . LYS A 1 89 ? -13.633 -12.175 3.837 1.00 90.38 89 LYS A N 1
ATOM 744 C CA . LYS A 1 89 ? -13.794 -13.535 4.355 1.00 90.38 89 LYS A CA 1
ATOM 745 C C . LYS A 1 89 ? -14.948 -13.678 5.346 1.00 90.38 89 LYS A C 1
ATOM 747 O O . LYS A 1 89 ? -15.573 -14.733 5.389 1.00 90.38 89 LYS A O 1
ATOM 752 N N . TYR A 1 90 ? -15.212 -12.652 6.155 1.00 90.88 90 TYR A N 1
ATOM 753 C CA . TYR A 1 90 ? -16.184 -12.728 7.253 1.00 90.88 90 TYR A CA 1
ATOM 754 C C . TYR A 1 90 ? -17.340 -11.729 7.125 1.00 90.88 90 TYR A C 1
ATOM 756 O O . TYR A 1 90 ? -18.171 -11.645 8.025 1.00 90.88 90 TYR A O 1
ATOM 764 N N . GLY A 1 91 ? -17.408 -10.952 6.038 1.00 87.44 91 GLY A N 1
ATOM 765 C CA . GLY A 1 91 ? -18.505 -10.009 5.795 1.00 87.44 91 GLY A CA 1
ATOM 766 C C . GLY A 1 91 ? -18.552 -8.829 6.771 1.00 87.44 91 GLY A C 1
ATOM 767 O O . GLY A 1 91 ? -19.574 -8.153 6.872 1.00 87.44 91 GLY A O 1
ATOM 768 N N . ILE A 1 92 ? -17.467 -8.567 7.507 1.00 85.69 92 ILE A N 1
ATOM 769 C CA . ILE A 1 92 ? -17.417 -7.478 8.486 1.00 85.69 92 ILE A CA 1
ATOM 770 C C . ILE A 1 92 ? -17.468 -6.141 7.745 1.00 85.69 92 ILE A C 1
ATOM 772 O O . ILE A 1 92 ? -16.605 -5.836 6.918 1.00 85.69 92 ILE A O 1
ATOM 776 N N . ASN A 1 93 ? -18.470 -5.315 8.055 1.00 81.19 93 ASN A N 1
ATOM 777 C CA . ASN A 1 93 ? -18.626 -4.008 7.428 1.00 81.19 93 ASN A CA 1
ATOM 778 C C . ASN A 1 93 ? -17.628 -2.999 8.011 1.00 81.19 93 ASN A C 1
ATOM 780 O O . ASN A 1 93 ? -17.924 -2.279 8.963 1.00 81.19 93 ASN A O 1
ATOM 784 N N . PHE A 1 94 ? -16.436 -2.962 7.424 1.00 82.25 94 PHE A N 1
ATOM 785 C CA . PHE A 1 94 ? -15.394 -2.009 7.765 1.00 82.25 94 PHE A CA 1
ATOM 786 C C . PHE A 1 94 ? -15.039 -1.141 6.551 1.00 82.25 94 PHE A C 1
ATOM 788 O O . PHE A 1 94 ? -14.790 -1.648 5.453 1.00 82.25 94 PHE A O 1
ATOM 795 N N . GLY A 1 95 ? -15.019 0.181 6.739 1.00 86.81 95 GLY A N 1
ATOM 796 C CA . GLY A 1 95 ? -14.776 1.155 5.673 1.00 86.81 95 GLY A CA 1
ATOM 797 C C . GLY A 1 95 ? -13.801 2.261 6.070 1.00 86.81 95 GLY A C 1
ATOM 798 O O . GLY A 1 95 ? -13.249 2.270 7.167 1.00 86.81 95 GLY A O 1
ATOM 799 N N . LEU A 1 96 ? -13.609 3.229 5.166 1.00 90.81 96 LEU A N 1
ATOM 800 C CA . LEU A 1 96 ? -12.697 4.355 5.393 1.00 90.81 96 LEU A CA 1
ATOM 801 C C . LEU A 1 96 ? -13.077 5.155 6.653 1.00 90.81 96 LEU A C 1
ATOM 803 O O . LEU A 1 96 ? -12.198 5.504 7.427 1.00 90.81 96 LEU A O 1
ATOM 807 N N . GLY A 1 97 ? -14.369 5.391 6.904 1.00 91.06 97 GLY A N 1
ATOM 808 C CA . GLY A 1 97 ? -14.821 6.106 8.105 1.00 91.06 97 GLY A CA 1
ATOM 809 C C . GLY A 1 97 ? -14.405 5.409 9.404 1.00 91.06 97 GLY A C 1
ATOM 810 O O . GLY A 1 97 ? -13.878 6.055 10.303 1.00 91.06 97 GLY A O 1
ATOM 811 N N . SER A 1 98 ? -14.553 4.084 9.470 1.00 90.06 98 SER A N 1
ATOM 812 C CA . SER A 1 98 ? -14.095 3.279 10.606 1.00 90.06 98 SER A CA 1
ATOM 813 C C . SER A 1 98 ? -12.570 3.344 10.759 1.00 90.06 98 SER A C 1
ATOM 815 O O . SER A 1 98 ? -12.067 3.499 11.866 1.00 90.06 98 SER A O 1
ATOM 817 N N . LEU A 1 99 ? -11.818 3.315 9.652 1.00 92.25 99 LEU A N 1
ATOM 818 C CA . LEU A 1 99 ? -10.360 3.469 9.691 1.00 92.25 99 LEU A CA 1
ATOM 819 C C . LEU A 1 99 ? -9.950 4.822 10.271 1.00 92.25 99 LEU A C 1
ATOM 821 O O . LEU A 1 99 ? -9.082 4.867 11.134 1.00 92.25 99 LEU A O 1
ATOM 825 N N . LEU A 1 100 ? -10.596 5.902 9.831 1.00 93.06 100 LEU A N 1
ATOM 826 C CA . LEU A 1 100 ? -10.300 7.271 10.263 1.00 93.06 100 LEU A CA 1
ATOM 827 C C . LEU A 1 100 ? -10.798 7.585 11.678 1.00 93.06 100 LEU A C 1
ATOM 829 O O . LEU A 1 100 ? -10.275 8.492 12.334 1.00 93.06 100 LEU A O 1
ATOM 833 N N . HIS A 1 101 ? -11.802 6.844 12.150 1.00 91.75 101 HIS A N 1
ATOM 834 C CA . HIS A 1 101 ? -12.245 6.882 13.537 1.00 91.75 101 HIS A CA 1
ATOM 835 C C . HIS A 1 101 ? -11.178 6.296 14.468 1.00 91.75 101 HIS A C 1
ATOM 837 O O . HIS A 1 101 ? -10.918 6.861 15.525 1.00 91.75 101 HIS A O 1
ATOM 843 N N . ASN A 1 102 ? -10.512 5.210 14.065 1.00 93.25 102 ASN A N 1
ATOM 844 C CA . ASN A 1 102 ? -9.488 4.568 14.890 1.00 93.25 102 ASN A CA 1
ATOM 845 C C . ASN A 1 102 ? -8.090 5.174 14.697 1.00 93.25 102 ASN A C 1
ATOM 847 O O . ASN A 1 102 ? -7.320 5.261 15.651 1.00 93.25 102 ASN A O 1
ATOM 851 N N . TYR A 1 103 ? -7.755 5.605 13.482 1.00 93.31 103 TYR A N 1
ATOM 852 C CA . TYR A 1 103 ? -6.413 6.044 13.109 1.00 93.31 103 TYR A CA 1
ATOM 853 C C . TYR A 1 103 ? -6.424 7.389 12.380 1.00 93.31 103 TYR A C 1
ATOM 855 O O . TYR A 1 103 ? -7.390 7.766 11.723 1.00 93.31 103 TYR A O 1
ATOM 863 N N . TYR A 1 104 ? -5.306 8.104 12.444 1.00 93.38 104 TYR A N 1
ATOM 864 C CA . TYR A 1 104 ? -4.979 9.177 11.506 1.00 93.38 104 TYR A CA 1
ATOM 865 C C . TYR A 1 104 ? -3.587 8.929 10.927 1.00 93.38 104 TYR A C 1
ATOM 867 O O . TYR A 1 104 ? -2.728 8.390 11.623 1.00 93.38 104 TYR A O 1
ATOM 875 N N . LEU A 1 105 ? -3.343 9.302 9.669 1.00 93.38 105 LEU A N 1
ATOM 876 C CA . LEU A 1 105 ? -1.984 9.252 9.134 1.00 93.38 105 LEU A CA 1
ATOM 877 C C . LEU A 1 105 ? -1.167 10.434 9.649 1.00 93.38 105 LEU A C 1
ATOM 879 O O . LEU A 1 105 ? -1.614 11.582 9.614 1.00 93.38 105 LEU A O 1
ATOM 883 N N . LYS A 1 106 ? 0.044 10.132 10.107 1.00 93.12 106 LYS A N 1
ATOM 884 C CA . LYS A 1 106 ? 1.046 11.111 10.508 1.00 93.12 106 LYS A CA 1
ATOM 885 C C . LYS A 1 106 ? 2.323 10.866 9.723 1.00 93.12 106 LYS A C 1
ATOM 887 O O . LYS A 1 106 ? 2.784 9.725 9.640 1.00 93.12 106 LYS A O 1
ATOM 892 N N . GLU A 1 107 ? 2.887 11.936 9.181 1.00 93.50 107 GLU A N 1
ATOM 893 C CA . GLU A 1 107 ? 4.204 11.885 8.560 1.00 93.50 107 GLU A CA 1
ATOM 894 C C . GLU A 1 107 ? 5.278 11.598 9.620 1.00 93.50 107 GLU A C 1
ATOM 896 O O . GLU A 1 107 ? 5.243 12.123 10.740 1.00 93.50 107 GLU A O 1
ATOM 901 N N . ASN A 1 108 ? 6.230 10.738 9.278 1.00 86.81 108 ASN A N 1
ATOM 902 C CA . ASN A 1 108 ? 7.362 10.426 10.123 1.00 86.81 108 ASN A CA 1
ATOM 903 C C . ASN A 1 108 ? 8.349 11.602 10.129 1.00 86.81 108 ASN A C 1
ATOM 905 O O . ASN A 1 108 ? 8.819 12.054 9.088 1.00 86.81 108 ASN A O 1
ATOM 909 N N . VAL A 1 109 ? 8.700 12.069 11.328 1.00 83.62 109 VAL A N 1
ATOM 910 C CA . VAL A 1 109 ? 9.619 13.197 11.523 1.00 83.62 109 VAL A CA 1
ATOM 911 C C . VAL A 1 109 ? 11.046 12.841 11.099 1.00 83.62 109 VAL A C 1
ATOM 913 O O . VAL A 1 109 ? 11.739 13.687 10.538 1.00 83.62 109 VAL A O 1
ATOM 916 N N . SER A 1 110 ? 11.494 11.605 11.352 1.00 83.38 110 SER A N 1
ATOM 917 C CA . SER A 1 110 ? 12.856 11.178 11.006 1.00 83.38 110 SER A CA 1
ATOM 918 C C . SER A 1 110 ? 12.994 10.774 9.542 1.00 83.38 110 SER A C 1
ATOM 920 O O . SER A 1 110 ? 14.098 10.781 9.008 1.00 83.38 110 SER A O 1
ATOM 922 N N . GLU A 1 111 ? 11.888 10.426 8.885 1.00 84.50 111 GLU A N 1
ATOM 923 C CA . GLU A 1 111 ? 11.884 10.002 7.492 1.00 84.50 111 GLU A CA 1
ATOM 924 C C . GLU A 1 111 ? 10.740 10.675 6.724 1.00 84.50 111 GLU A C 1
ATOM 926 O O . GLU A 1 111 ? 9.650 10.117 6.578 1.00 84.50 111 GLU A O 1
ATOM 931 N N . LYS A 1 112 ? 11.009 11.889 6.231 1.00 85.19 112 LYS A N 1
ATOM 932 C CA . LYS A 1 112 ? 10.050 12.680 5.450 1.00 85.19 112 LYS A CA 1
ATOM 933 C C . LYS A 1 112 ? 9.480 11.891 4.271 1.00 85.19 112 LYS A C 1
ATOM 935 O O . LYS A 1 112 ? 10.170 11.077 3.657 1.00 85.19 112 LYS A O 1
ATOM 940 N N . GLY A 1 113 ? 8.219 12.160 3.958 1.00 86.69 113 GLY A N 1
ATOM 941 C CA . GLY A 1 113 ? 7.462 11.495 2.908 1.00 86.69 113 GLY A CA 1
ATOM 942 C C . GLY A 1 113 ? 6.904 10.130 3.305 1.00 86.69 113 GLY A C 1
ATOM 943 O O . GLY A 1 113 ? 6.244 9.515 2.476 1.00 86.69 113 GLY A O 1
ATOM 944 N N . GLN A 1 114 ? 7.124 9.650 4.534 1.00 90.44 114 GLN A N 1
ATOM 945 C CA . GLN A 1 114 ? 6.534 8.399 5.016 1.00 90.44 114 GLN A CA 1
ATOM 946 C C . GLN A 1 114 ? 5.440 8.626 6.038 1.00 90.44 114 GLN A C 1
ATOM 948 O O . GLN A 1 114 ? 5.597 9.403 6.970 1.00 90.44 114 GLN A O 1
ATOM 953 N N . PHE A 1 115 ? 4.361 7.868 5.911 1.00 92.81 115 PHE A N 1
ATOM 954 C CA . PHE A 1 115 ? 3.150 8.032 6.690 1.00 92.81 115 PHE A CA 1
ATOM 955 C C . PHE A 1 115 ? 2.821 6.757 7.449 1.00 92.81 115 PHE A C 1
ATOM 957 O O . PHE A 1 115 ? 2.775 5.653 6.896 1.00 92.81 115 PHE A O 1
ATOM 964 N N . SER A 1 116 ? 2.559 6.941 8.740 1.00 91.06 116 SER A N 1
ATOM 965 C CA . SER A 1 116 ? 2.165 5.877 9.657 1.00 91.06 116 SER A CA 1
ATOM 966 C C . SER A 1 116 ? 0.767 6.140 10.207 1.00 91.06 116 SER A C 1
ATOM 968 O O . SER A 1 116 ? 0.476 7.280 10.580 1.00 91.06 116 SER A O 1
ATOM 970 N N . PRO A 1 117 ? -0.101 5.121 10.305 1.00 91.12 117 PRO A N 1
ATOM 971 C CA . PRO A 1 117 ? -1.346 5.229 11.038 1.00 91.12 117 PRO A CA 1
ATOM 972 C C . PRO A 1 117 ? -1.035 5.318 12.528 1.00 91.12 117 PRO A C 1
ATOM 974 O O . PRO A 1 117 ? -0.437 4.419 13.117 1.00 91.12 117 PRO A O 1
ATOM 977 N N . ILE A 1 118 ? -1.461 6.412 13.141 1.00 92.06 118 ILE A N 1
ATOM 978 C CA . ILE A 1 118 ? -1.375 6.632 14.575 1.00 92.06 118 ILE A CA 1
ATOM 979 C C . ILE A 1 118 ? -2.752 6.391 15.168 1.00 92.06 118 ILE A C 1
ATOM 981 O O . ILE A 1 118 ? -3.744 6.958 14.704 1.00 92.06 118 ILE A O 1
ATOM 985 N N . LEU A 1 119 ? -2.805 5.534 16.184 1.00 92.69 119 LEU A N 1
ATOM 986 C CA . LEU A 1 119 ? -4.030 5.248 16.915 1.00 92.69 119 LEU A CA 1
ATOM 987 C C . LEU A 1 119 ? -4.518 6.528 17.605 1.00 92.69 119 LEU A C 1
ATOM 989 O O . LEU A 1 119 ? -3.728 7.265 18.203 1.00 92.69 119 LEU A O 1
ATOM 993 N N . ARG A 1 120 ? -5.816 6.816 17.508 1.00 92.88 120 ARG A N 1
ATOM 994 C CA . ARG A 1 120 ? -6.416 7.929 18.248 1.00 92.88 120 ARG A CA 1
ATOM 995 C C . ARG A 1 120 ? -6.456 7.619 19.745 1.00 92.88 120 ARG A C 1
ATOM 997 O O . ARG A 1 120 ? -6.268 6.488 20.187 1.00 92.88 120 ARG A O 1
ATOM 1004 N N . PHE A 1 121 ? -6.682 8.653 20.545 1.00 89.81 121 PHE A N 1
ATOM 1005 C CA . PHE A 1 121 ? -6.833 8.487 21.984 1.00 89.81 121 PHE A CA 1
ATOM 1006 C C . PHE A 1 121 ? -8.109 7.689 22.302 1.00 89.81 121 PHE A C 1
ATOM 1008 O O . PHE A 1 121 ? -9.141 7.916 21.674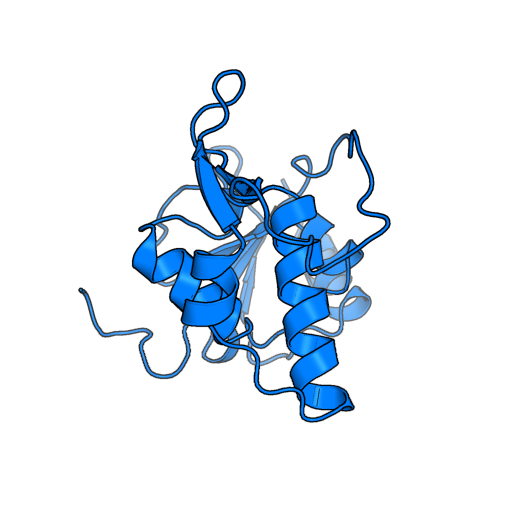 1.00 89.81 121 PHE A O 1
ATOM 1015 N N . ASN A 1 122 ? -8.035 6.779 23.278 1.00 86.31 122 ASN A N 1
ATOM 1016 C CA . ASN A 1 122 ? -9.155 5.964 23.774 1.00 86.31 122 ASN A CA 1
ATOM 1017 C C . ASN A 1 122 ? -9.885 5.086 22.736 1.00 86.31 122 ASN A C 1
ATOM 1019 O O . ASN A 1 122 ? -11.052 4.754 22.931 1.00 86.31 122 ASN A O 1
ATOM 1023 N N . VAL A 1 123 ? -9.216 4.662 21.662 1.00 89.38 123 VAL A N 1
ATOM 1024 C CA . VAL A 1 123 ? -9.767 3.679 20.712 1.00 89.38 123 VAL A CA 1
ATOM 1025 C C . VAL A 1 123 ? -8.931 2.405 20.697 1.00 89.38 123 VAL A C 1
ATOM 1027 O O . VAL A 1 123 ? -7.726 2.427 20.942 1.00 89.38 123 VAL A O 1
ATOM 1030 N N . THR A 1 124 ? -9.565 1.274 20.399 1.00 84.62 124 THR A N 1
ATOM 1031 C CA . THR A 1 124 ? -8.882 -0.020 20.288 1.00 84.62 124 THR A CA 1
ATOM 1032 C C . THR A 1 124 ? -8.232 -0.168 18.915 1.00 84.62 124 THR A C 1
ATOM 1034 O O . THR A 1 124 ? -8.800 0.227 17.892 1.00 84.62 124 THR A O 1
ATOM 1037 N N . GLN A 1 125 ? -7.035 -0.756 18.881 1.00 85.06 125 GLN A N 1
ATOM 1038 C CA . GLN A 1 125 ? -6.383 -1.111 17.625 1.00 85.06 125 GLN A CA 1
ATOM 1039 C C . GLN A 1 125 ? -7.192 -2.171 16.873 1.00 85.06 125 GLN A C 1
ATOM 1041 O O . GLN A 1 125 ? -7.687 -3.127 17.464 1.00 85.06 125 GLN A O 1
ATOM 1046 N N . LEU A 1 126 ? -7.310 -2.007 15.559 1.00 83.88 126 LEU A N 1
ATOM 1047 C CA . LEU A 1 126 ? -8.094 -2.915 14.721 1.00 83.88 126 LEU A CA 1
ATOM 1048 C C . LEU A 1 126 ? -7.329 -4.181 14.335 1.00 83.88 126 LEU A C 1
ATOM 1050 O O . LEU A 1 126 ? -7.924 -5.204 14.012 1.00 83.88 126 LEU A O 1
ATOM 1054 N N . THR A 1 127 ? -6.003 -4.104 14.350 1.00 83.19 127 THR A N 1
ATOM 1055 C CA . THR A 1 127 ? -5.108 -5.227 14.086 1.00 83.19 127 THR A CA 1
ATOM 1056 C C . THR A 1 127 ? -4.119 -5.313 15.237 1.00 83.19 127 THR A C 1
ATOM 1058 O O . THR A 1 127 ? -3.533 -4.306 15.634 1.00 83.19 127 THR A O 1
ATOM 1061 N N . THR A 1 128 ? -3.976 -6.505 15.806 1.00 81.69 128 THR A N 1
ATOM 1062 C CA . THR A 1 128 ? -3.041 -6.796 16.897 1.00 81.69 128 THR A CA 1
ATOM 1063 C C . THR A 1 128 ? -1.756 -7.414 16.341 1.00 81.69 128 THR A C 1
ATOM 1065 O O . THR A 1 128 ? -1.698 -7.791 15.172 1.00 81.69 128 THR A O 1
ATOM 1068 N N . ASN A 1 129 ? -0.718 -7.520 17.178 1.00 78.00 129 ASN A N 1
ATOM 1069 C CA . ASN A 1 129 ? 0.541 -8.208 16.850 1.00 78.00 129 ASN A CA 1
ATOM 1070 C C . ASN A 1 129 ? 1.261 -7.666 15.602 1.00 78.00 129 ASN A C 1
ATOM 1072 O O . ASN A 1 129 ? 1.900 -8.416 14.865 1.00 78.00 129 ASN A O 1
ATOM 1076 N N . LEU A 1 130 ? 1.168 -6.356 15.362 1.00 81.06 130 LEU A N 1
ATOM 1077 C CA . LEU A 1 130 ? 1.970 -5.701 14.333 1.00 81.06 130 LEU A CA 1
ATOM 1078 C C . LEU A 1 130 ? 3.450 -5.771 14.724 1.00 81.06 130 LEU A C 1
ATOM 1080 O O . LEU A 1 130 ? 3.807 -5.513 15.875 1.00 81.06 130 LEU A O 1
ATOM 1084 N N . THR A 1 131 ? 4.311 -6.121 13.770 1.00 72.75 131 THR A N 1
ATOM 1085 C CA . THR A 1 131 ? 5.754 -6.146 14.005 1.00 72.75 131 THR A CA 1
ATOM 1086 C C . THR A 1 131 ? 6.288 -4.727 14.170 1.00 72.75 131 THR A C 1
ATOM 1088 O O . THR A 1 131 ? 5.748 -3.752 13.638 1.00 72.75 131 THR A O 1
ATOM 1091 N N . THR A 1 132 ? 7.371 -4.600 14.925 1.00 65.88 132 THR A N 1
ATOM 1092 C CA . THR A 1 132 ? 8.145 -3.366 15.018 1.00 65.88 132 THR A CA 1
ATOM 1093 C C . THR A 1 132 ? 9.488 -3.584 14.331 1.00 65.88 132 THR A C 1
ATOM 1095 O O . THR A 1 132 ? 10.028 -4.688 14.349 1.00 65.88 132 THR A O 1
ATOM 1098 N N . ASN A 1 133 ? 10.029 -2.525 13.723 1.00 74.12 133 ASN A N 1
ATOM 1099 C CA . ASN A 1 133 ? 11.386 -2.503 13.168 1.00 74.12 133 ASN A CA 1
ATOM 1100 C C . ASN A 1 133 ? 11.623 -3.384 11.923 1.00 74.12 133 ASN A C 1
ATOM 1102 O O . ASN A 1 133 ? 12.653 -4.052 11.819 1.00 74.12 133 ASN A O 1
ATOM 1106 N N . ASP A 1 134 ? 10.700 -3.370 10.955 1.00 85.00 134 ASP A N 1
ATOM 1107 C CA . ASP A 1 134 ? 10.980 -3.961 9.644 1.00 85.00 134 ASP A CA 1
ATOM 1108 C C . ASP A 1 134 ? 12.198 -3.260 9.022 1.00 85.00 134 ASP A C 1
ATOM 1110 O O . ASP A 1 134 ? 12.200 -2.045 8.815 1.00 85.00 134 ASP A O 1
ATOM 1114 N N . GLN A 1 135 ? 13.246 -4.025 8.727 1.00 83.12 135 GLN A N 1
ATOM 1115 C CA . GLN A 1 135 ? 14.445 -3.518 8.065 1.00 83.12 135 GLN A CA 1
ATOM 1116 C C . GLN A 1 135 ? 14.391 -3.820 6.572 1.00 83.12 135 GLN A C 1
ATOM 1118 O O . GLN A 1 135 ? 13.786 -4.803 6.152 1.00 83.12 135 GLN A O 1
ATOM 1123 N N . ARG A 1 136 ? 15.071 -2.996 5.765 1.00 85.06 136 ARG A N 1
ATOM 1124 C CA . ARG A 1 136 ? 15.301 -3.241 4.326 1.00 85.06 136 ARG A CA 1
ATOM 1125 C C . ARG A 1 136 ? 14.041 -3.352 3.455 1.00 85.06 136 ARG A C 1
ATOM 1127 O O . ARG A 1 136 ? 14.151 -3.655 2.274 1.00 85.06 136 ARG A O 1
ATOM 1134 N N . TRP A 1 137 ? 12.859 -3.034 3.983 1.00 88.75 137 TRP A N 1
ATOM 1135 C CA . TRP A 1 137 ? 11.599 -3.064 3.228 1.00 88.75 137 TRP A CA 1
ATOM 1136 C C . TRP A 1 137 ? 11.566 -2.084 2.043 1.00 88.75 137 TRP A C 1
ATOM 1138 O O . TRP A 1 137 ? 10.749 -2.245 1.143 1.00 88.75 137 TRP A O 1
ATOM 1148 N N . LYS A 1 138 ? 12.476 -1.099 2.020 1.00 88.69 138 LYS A N 1
ATOM 1149 C CA . LYS A 1 138 ? 12.625 -0.111 0.940 1.00 88.69 138 LYS A CA 1
ATOM 1150 C C . LYS A 1 138 ? 13.614 -0.514 -0.154 1.00 88.69 138 LYS A C 1
ATOM 1152 O O . LYS A 1 138 ? 13.769 0.221 -1.123 1.00 88.69 138 LYS A O 1
ATOM 1157 N N . ASN A 1 139 ? 14.331 -1.627 0.017 1.00 88.06 139 ASN A N 1
ATOM 1158 C CA . ASN A 1 139 ? 15.458 -1.971 -0.852 1.00 88.06 139 ASN A CA 1
ATOM 1159 C C . ASN A 1 139 ? 15.032 -2.244 -2.295 1.00 88.06 139 ASN A C 1
ATOM 1161 O O . ASN A 1 139 ? 15.805 -1.988 -3.215 1.00 88.06 139 ASN A O 1
ATOM 1165 N N . THR A 1 140 ? 13.816 -2.759 -2.472 1.00 90.00 140 THR A N 1
ATOM 1166 C CA . THR A 1 140 ? 13.342 -3.231 -3.766 1.00 90.00 140 THR A CA 1
ATOM 1167 C C . THR A 1 140 ? 11.942 -2.715 -4.046 1.00 90.00 140 THR A C 1
ATOM 1169 O O . THR A 1 140 ? 11.025 -2.865 -3.232 1.00 90.00 140 THR A O 1
ATOM 1172 N N . PHE A 1 141 ? 11.774 -2.115 -5.218 1.00 92.44 141 PHE A N 1
ATOM 1173 C CA . PHE A 1 141 ? 10.502 -1.617 -5.714 1.00 92.44 141 PHE A CA 1
ATOM 1174 C C . PHE A 1 141 ? 10.429 -1.764 -7.230 1.00 92.44 141 PHE A C 1
ATOM 1176 O O . PHE A 1 141 ? 11.448 -1.800 -7.920 1.00 92.44 141 PHE A O 1
ATOM 1183 N N . PHE A 1 142 ? 9.203 -1.827 -7.729 1.00 93.19 142 PHE A N 1
ATOM 1184 C CA . PHE A 1 142 ? 8.899 -1.951 -9.145 1.00 93.19 142 PHE A CA 1
ATOM 1185 C C . PHE A 1 142 ? 7.690 -1.087 -9.495 1.00 93.19 142 PHE A C 1
ATOM 1187 O O . PHE A 1 142 ? 6.912 -0.677 -8.628 1.00 93.19 142 PHE A O 1
ATOM 1194 N N . PHE A 1 143 ? 7.525 -0.814 -10.784 1.00 93.50 143 PHE A N 1
ATOM 1195 C CA . PHE A 1 143 ? 6.389 -0.064 -11.293 1.00 93.50 143 PHE A CA 1
ATOM 1196 C C . PHE A 1 143 ? 5.388 -1.013 -11.928 1.00 93.50 143 PHE A C 1
ATOM 1198 O O . PHE A 1 143 ? 5.758 -1.916 -12.680 1.00 93.50 143 PHE A O 1
ATOM 1205 N N . ALA A 1 144 ? 4.114 -0.771 -11.650 1.00 93.69 144 ALA A N 1
ATOM 1206 C CA . ALA A 1 144 ? 3.016 -1.526 -12.210 1.00 93.69 144 ALA A CA 1
ATOM 1207 C C . ALA A 1 144 ? 1.970 -0.596 -12.835 1.00 93.69 144 ALA A C 1
ATOM 1209 O O . ALA A 1 144 ? 1.778 0.539 -12.391 1.00 93.69 144 ALA A O 1
ATOM 1210 N N . LYS A 1 145 ? 1.286 -1.085 -13.868 1.00 93.50 145 LYS A N 1
ATOM 1211 C CA . LYS A 1 145 ? 0.219 -0.371 -14.577 1.00 93.50 145 LYS A CA 1
ATOM 1212 C C . LYS A 1 145 ? -0.908 -1.327 -14.952 1.00 93.50 145 LYS A C 1
ATOM 1214 O O . LYS A 1 145 ? -0.636 -2.425 -15.433 1.00 93.50 145 LYS A O 1
ATOM 1219 N N . GLY A 1 146 ? -2.161 -0.897 -14.807 1.00 92.00 146 GLY A N 1
ATOM 1220 C CA . GLY A 1 146 ? -3.321 -1.675 -15.245 1.00 92.00 146 GLY A CA 1
ATOM 1221 C C . GLY A 1 146 ? -4.597 -1.365 -14.464 1.00 92.00 146 GLY A C 1
ATOM 1222 O O . GLY A 1 146 ? -4.570 -0.729 -13.412 1.00 92.00 146 GLY A O 1
ATOM 1223 N N . PHE A 1 147 ? -5.730 -1.878 -14.949 1.00 88.31 147 PHE A N 1
ATOM 1224 C CA . PHE A 1 147 ? -7.048 -1.647 -14.343 1.00 88.31 147 PHE A CA 1
ATOM 1225 C C . PHE A 1 147 ? -7.130 -2.113 -12.878 1.00 88.31 147 PHE A C 1
ATOM 1227 O O . PHE A 1 147 ? -7.765 -1.474 -12.038 1.00 88.31 147 PHE A O 1
ATOM 1234 N N . LEU A 1 148 ? -6.426 -3.193 -12.528 1.00 87.56 148 LEU A N 1
ATOM 1235 C CA . LEU A 1 148 ? -6.352 -3.706 -11.155 1.00 87.56 148 LEU A CA 1
ATOM 1236 C C . LEU A 1 148 ? -5.583 -2.784 -10.193 1.00 87.56 148 LEU A C 1
ATOM 1238 O O . LEU A 1 148 ? -5.652 -2.971 -8.977 1.00 87.56 148 LEU A O 1
ATOM 1242 N N . ILE A 1 149 ? -4.897 -1.763 -10.703 1.00 87.81 149 ILE A N 1
ATOM 1243 C CA . ILE A 1 149 ? -4.156 -0.768 -9.922 1.00 87.81 149 ILE A CA 1
ATOM 1244 C C . ILE A 1 149 ? -4.942 0.531 -9.847 1.00 87.81 149 ILE A C 1
ATOM 1246 O O . ILE A 1 149 ? -5.291 0.954 -8.743 1.00 87.81 149 ILE A O 1
ATOM 1250 N N . ASP A 1 150 ? -5.317 1.070 -11.003 1.00 78.56 150 ASP A N 1
ATOM 1251 C CA . ASP A 1 150 ? -5.940 2.391 -11.120 1.00 78.56 150 ASP A CA 1
ATOM 1252 C C . ASP A 1 150 ? -7.462 2.347 -10.862 1.00 78.56 150 ASP A C 1
ATOM 1254 O O . ASP A 1 150 ? -8.087 3.337 -10.478 1.00 78.56 150 ASP A O 1
ATOM 1258 N N . GLY A 1 151 ? -8.077 1.167 -11.003 1.00 68.62 151 GLY A N 1
ATOM 1259 C CA . GLY A 1 151 ? -9.526 0.997 -10.927 1.00 68.62 151 GLY A CA 1
ATOM 1260 C C . GLY A 1 151 ? -10.263 1.715 -12.068 1.00 68.62 151 GLY A C 1
ATOM 1261 O O . GLY A 1 151 ? -9.641 2.195 -13.015 1.00 68.62 151 GLY A O 1
ATOM 1262 N N . PRO A 1 152 ? -11.601 1.836 -11.990 1.00 58.47 152 PRO A N 1
ATOM 1263 C CA . PRO A 1 152 ? -12.387 2.554 -13.000 1.00 58.47 152 PRO A CA 1
ATOM 1264 C C . PRO A 1 152 ? -12.105 4.067 -13.039 1.00 58.47 152 PRO A C 1
ATOM 1266 O O . PRO A 1 152 ? -12.575 4.743 -13.945 1.00 58.47 152 PRO A O 1
ATOM 1269 N N . PHE A 1 153 ? -11.326 4.590 -12.088 1.00 51.62 153 PHE A N 1
ATOM 1270 C CA . PHE A 1 153 ? -11.034 6.015 -11.930 1.00 51.62 153 PHE A CA 1
ATOM 1271 C C . PHE A 1 153 ? -9.684 6.434 -12.528 1.00 51.62 153 PHE A C 1
ATOM 1273 O O . PHE A 1 153 ? -9.290 7.584 -12.377 1.00 51.62 153 PHE A O 1
ATOM 1280 N N . GLY A 1 154 ? -8.968 5.537 -13.220 1.00 45.53 154 GLY A N 1
ATOM 1281 C CA . GLY A 1 154 ? -7.598 5.773 -13.703 1.00 45.53 154 GLY A CA 1
ATOM 1282 C C . GLY A 1 154 ? -7.390 6.948 -14.671 1.00 45.53 154 GLY A C 1
ATOM 1283 O O . GLY A 1 154 ? -6.251 7.226 -15.029 1.00 45.53 154 GLY A O 1
ATOM 1284 N N . ASN A 1 155 ? -8.458 7.643 -15.076 1.00 40.47 155 ASN A N 1
ATOM 1285 C CA . ASN A 1 155 ? -8.415 8.819 -15.948 1.00 40.47 155 ASN A CA 1
ATOM 1286 C C . ASN A 1 155 ? -9.111 10.064 -15.364 1.00 40.47 155 ASN A C 1
ATOM 1288 O O . ASN A 1 155 ? -9.131 11.101 -16.027 1.00 40.47 155 ASN A O 1
ATOM 1292 N N . GLU A 1 156 ? -9.678 10.001 -14.158 1.00 31.16 156 GLU A N 1
ATOM 1293 C CA . GLU A 1 156 ? -10.277 11.179 -13.527 1.00 31.16 156 GLU A CA 1
ATOM 1294 C C . GLU A 1 156 ? -9.206 11.890 -12.699 1.00 31.16 156 GLU A C 1
ATOM 1296 O O . GLU A 1 156 ? -8.859 11.481 -11.592 1.00 31.16 156 GLU A O 1
ATOM 1301 N N . LYS A 1 157 ? -8.632 12.948 -13.283 1.00 32.06 157 LYS A N 1
ATOM 1302 C CA . LYS A 1 157 ? -7.874 13.942 -12.521 1.00 32.06 157 LYS A CA 1
ATOM 1303 C C . LYS A 1 157 ? -8.812 14.545 -11.469 1.00 32.06 157 LYS A C 1
ATOM 1305 O O . LYS A 1 157 ? -9.888 15.016 -11.838 1.00 32.06 157 LYS A O 1
ATOM 1310 N N . TYR A 1 158 ? -8.395 14.518 -10.205 1.00 39.84 158 TYR A N 1
ATOM 1311 C CA . TYR A 1 158 ? -8.968 15.369 -9.160 1.00 39.84 158 TYR A CA 1
ATOM 1312 C C . TYR A 1 158 ? -8.599 16.832 -9.412 1.00 39.84 158 TYR A C 1
ATOM 1314 O O . TYR A 1 158 ? -7.451 17.074 -9.856 1.00 39.84 158 TYR A O 1
#

Organism: NCBI:txid168575

Secondary structure (DSSP, 8-state):
---HHHHHHHHHHHT--TTSEEEEPPTT--TT--BTTBEEEEHHHHHTT--SSPPHHHHHHHHHHT--GGGB-HHHHHHHHHHHHHHHHH-----HHHHHHHEEEEE-SSSTT-EEEEEPTT---SS----S---STTS-EEEEESHHHHGGGTT---

Radius of gyration: 15.64 Å; chains: 1; bounding box: 37×31×42 Å

pLDDT: mean 86.7, std 11.58, range [31.16, 96.0]

Foldseek 3Di:
DDDPVNFVVLCVVLVADPQKDWDFDDPPDDQFDDDQQKAKDQSLLSVLVDYWLDDPQNVVLCVVVVGGNVQEDPLSSNLRVVVSCCCVVVVDDDHNVNLVQQWDWDADPVDGSHTDTDGDPPDDDPDPDRDPDDPPSRVGMIIIGHCRYCPPCSPDDD